Protein AF-A0A437MJ09-F1 (afdb_monomer)

Radius of gyration: 21.6 Å; Cα contacts (8 Å, |Δi|>4): 145; chains: 1; bounding box: 56×27×73 Å

Mean predicted aligned error: 8.36 Å

pLDDT: mean 88.55, std 16.52, range [42.12, 98.62]

Nearest PDB structures (foldseek):
  8dz8-assembly2_B  TM=6.269E-01  e=3.610E-01  synthetic construct
  6dg6-assembly5_E  TM=6.021E-01  e=4.217E-01  synthetic construct
  8dz8-assembly7_G  TM=6.190E-01  e=5.752E-01  synthetic construct
  6dg6-assembly4_D  TM=6.242E-01  e=6.718E-01  synthetic construct
  8dz8-assembly6_F  TM=6.537E-01  e=2.326E+00  synthetic construct

Foldseek 3Di:
DDDDDDDPDDCDPPPPDPPQQVLVLLVVLLVVLLVLLPDDDPFLQSLLVSLQVNLVSLVVSLVSLVVVQLVVLNVLSVVLSVLSNQLNPDPGPVSSNVSSVVSNVSS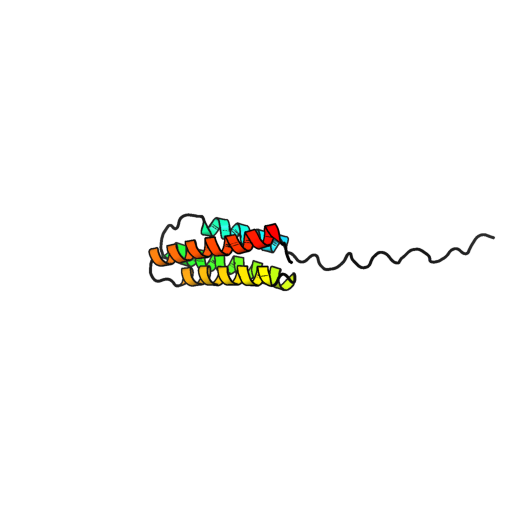VVSNVCCVPPNSD

Organism: NCBI:txid1979269

Secondary structure (DSSP, 8-state):
-------S-----TTS-S----HHHHHHHHHHHHHHHHSPP--HHHHHHHHHHHHHHHHHHHHHHHHHT-HHHHHHHHHHHHHHHHHHH-SSHHHHHHHHHHHHHHHHHHHHHHHHHTT-

Solvent-accessible surface area (backbone atoms only — not comparable to full-atom values): 6483 Å² total; per-residue (Å²): 135,84,90,86,86,84,88,90,82,82,85,70,77,91,76,79,75,64,79,79,54,61,52,70,59,22,54,48,28,54,53,53,40,51,54,61,52,68,50,84,75,92,44,49,69,59,39,15,54,50,17,41,53,37,22,53,41,31,50,56,19,23,51,35,25,51,76,55,60,14,63,70,52,21,48,35,34,46,60,21,26,57,24,20,46,47,15,44,67,47,95,41,50,72,54,24,50,52,26,36,55,52,20,46,53,37,41,50,55,30,50,51,45,39,74,75,48,52,65,106

Structure (mmCIF, N/CA/C/O backbone):
data_AF-A0A437MJ09-F1
#
_entry.id   AF-A0A437MJ09-F1
#
loop_
_atom_site.group_PDB
_atom_site.id
_atom_site.type_symbol
_atom_site.label_atom_id
_atom_site.label_alt_id
_atom_site.label_comp_id
_atom_site.label_asym_id
_atom_site.label_entity_id
_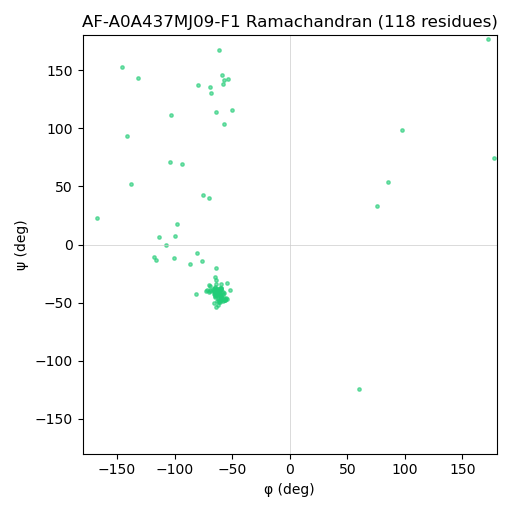atom_site.label_seq_id
_atom_site.pdbx_PDB_ins_code
_atom_site.Cartn_x
_atom_site.Cartn_y
_atom_site.Cartn_z
_atom_site.occupancy
_atom_site.B_iso_or_equiv
_atom_site.auth_seq_id
_atom_site.auth_comp_id
_atom_site.auth_asym_id
_atom_site.auth_atom_id
_atom_site.pdbx_PDB_model_num
ATOM 1 N N . MET A 1 1 ? 42.067 -18.420 -55.759 1.00 42.12 1 MET A N 1
ATOM 2 C CA . MET A 1 1 ? 42.430 -17.890 -54.430 1.00 42.12 1 MET A CA 1
ATOM 3 C C . MET A 1 1 ? 41.197 -17.254 -53.824 1.00 42.12 1 MET A C 1
ATOM 5 O O . MET A 1 1 ? 40.816 -16.156 -54.200 1.00 42.12 1 MET A O 1
ATOM 9 N N . TRP A 1 2 ? 40.513 -18.033 -52.987 1.00 51.66 2 TRP A N 1
ATOM 10 C CA . TRP A 1 2 ? 39.552 -17.540 -52.006 1.00 51.66 2 TRP A CA 1
ATOM 11 C C . TRP A 1 2 ? 40.259 -16.620 -51.000 1.00 51.66 2 TRP A C 1
ATOM 13 O O . TRP A 1 2 ? 41.477 -16.709 -50.873 1.00 51.66 2 TRP A O 1
ATOM 23 N N . TRP A 1 3 ? 39.454 -15.893 -50.220 1.00 50.66 3 TRP A N 1
ATOM 24 C CA . TRP A 1 3 ? 39.793 -15.064 -49.054 1.00 50.66 3 TRP A CA 1
ATOM 25 C C . TRP A 1 3 ? 39.948 -13.573 -49.350 1.00 50.66 3 TRP A C 1
ATOM 27 O O . TRP A 1 3 ? 41.000 -13.124 -49.782 1.00 50.66 3 TRP A O 1
ATOM 37 N N . LEU A 1 4 ? 38.878 -12.819 -49.062 1.00 56.16 4 LEU A N 1
ATOM 38 C CA . LEU A 1 4 ? 38.871 -11.670 -48.139 1.00 56.16 4 LEU A CA 1
ATOM 39 C C . LEU A 1 4 ? 37.470 -11.029 -48.135 1.00 56.16 4 LEU A C 1
ATOM 41 O O . LEU A 1 4 ? 37.242 -9.961 -48.690 1.00 56.16 4 LEU A O 1
ATOM 45 N N . ILE A 1 5 ? 36.517 -11.693 -47.479 1.00 66.19 5 ILE A N 1
ATOM 46 C CA . ILE A 1 5 ? 35.394 -10.995 -46.846 1.00 66.19 5 ILE A CA 1
ATOM 47 C C . ILE A 1 5 ? 35.727 -10.997 -45.359 1.00 66.19 5 ILE A C 1
ATOM 49 O O . ILE A 1 5 ? 35.712 -12.072 -44.754 1.00 66.19 5 ILE A O 1
ATOM 53 N N . PRO A 1 6 ? 36.038 -9.843 -44.755 1.00 59.25 6 PRO A N 1
ATOM 54 C CA . PRO A 1 6 ? 35.799 -9.745 -43.330 1.00 59.25 6 PRO A CA 1
ATOM 55 C C . PRO A 1 6 ? 35.059 -8.456 -42.959 1.00 59.25 6 PRO A C 1
ATOM 57 O O . PRO A 1 6 ? 35.335 -7.379 -43.474 1.00 59.25 6 PRO A O 1
ATOM 60 N N . LEU A 1 7 ? 34.175 -8.611 -41.970 1.00 56.81 7 LEU A N 1
ATOM 61 C CA . LEU A 1 7 ? 33.728 -7.574 -41.031 1.00 56.81 7 LEU A CA 1
ATOM 62 C C . LEU A 1 7 ? 32.579 -6.654 -41.466 1.00 56.81 7 LEU A C 1
ATOM 64 O O . LEU A 1 7 ? 32.660 -5.441 -41.313 1.00 56.81 7 LEU A O 1
ATOM 68 N N . LEU A 1 8 ? 31.449 -7.236 -41.879 1.00 55.03 8 LEU A N 1
ATOM 69 C CA . LEU A 1 8 ? 30.174 -6.502 -41.953 1.00 55.03 8 LEU A CA 1
ATOM 70 C C . LEU A 1 8 ? 29.084 -6.967 -40.975 1.00 55.03 8 LEU A C 1
ATOM 72 O O . LEU A 1 8 ? 27.979 -6.444 -41.028 1.00 55.03 8 LEU A O 1
ATOM 76 N N . LEU A 1 9 ? 29.351 -7.883 -40.040 1.00 59.03 9 LEU A N 1
ATOM 77 C CA . LEU A 1 9 ? 28.317 -8.356 -39.111 1.00 59.03 9 LEU A CA 1
ATOM 78 C C . LEU A 1 9 ? 28.852 -8.570 -37.695 1.00 59.03 9 LEU A C 1
ATOM 80 O O . LEU A 1 9 ? 29.319 -9.659 -37.390 1.00 59.03 9 LEU A O 1
ATOM 84 N N . ALA A 1 10 ? 28.740 -7.556 -36.830 1.00 55.00 10 ALA A N 1
ATOM 85 C CA . ALA A 1 10 ? 28.620 -7.762 -35.376 1.00 55.00 10 ALA A CA 1
ATOM 86 C C . ALA A 1 10 ? 28.192 -6.509 -34.578 1.00 55.00 10 ALA A C 1
ATOM 88 O O . ALA A 1 10 ? 28.433 -6.444 -33.379 1.00 55.00 10 ALA A O 1
ATOM 89 N N . ALA A 1 11 ? 27.538 -5.511 -35.179 1.00 52.59 11 ALA A N 1
ATOM 90 C CA . ALA A 1 11 ? 26.856 -4.473 -34.398 1.00 52.59 11 ALA A CA 1
ATOM 91 C C . ALA A 1 11 ? 25.387 -4.881 -34.208 1.00 52.59 11 ALA A C 1
ATOM 93 O O . ALA A 1 11 ? 24.480 -4.311 -34.810 1.00 52.59 11 ALA A O 1
ATOM 94 N N . GLY A 1 12 ? 25.155 -5.931 -33.413 1.00 51.69 12 GLY A N 1
ATOM 95 C CA . GLY A 1 12 ? 23.816 -6.210 -32.892 1.00 51.69 12 GLY A CA 1
ATOM 96 C C . GLY A 1 12 ? 23.325 -5.000 -32.084 1.00 51.69 12 GLY A C 1
ATOM 97 O O . GLY A 1 12 ? 24.145 -4.322 -31.459 1.00 51.69 12 GLY A O 1
ATOM 98 N N . PRO A 1 13 ? 22.020 -4.675 -32.095 1.00 48.16 13 PRO A N 1
ATOM 99 C CA . PRO A 1 13 ? 21.529 -3.473 -31.443 1.00 48.16 13 PRO A CA 1
ATOM 100 C C . PRO A 1 13 ? 21.781 -3.589 -29.938 1.00 48.16 13 PRO A C 1
ATOM 102 O O . PRO A 1 13 ? 21.181 -4.413 -29.247 1.00 48.16 13 PRO A O 1
ATOM 105 N N . ALA A 1 14 ? 22.647 -2.726 -29.411 1.00 48.50 14 ALA A N 1
ATOM 106 C CA . ALA A 1 14 ? 22.916 -2.560 -27.984 1.00 48.50 14 ALA A CA 1
ATOM 107 C C . ALA A 1 14 ? 21.729 -1.904 -27.236 1.00 48.50 14 ALA A C 1
ATOM 109 O O . ALA A 1 14 ? 21.911 -1.046 -26.379 1.00 48.50 14 ALA A O 1
ATOM 110 N N . GLN A 1 15 ? 20.493 -2.287 -27.571 1.00 47.00 15 GLN A N 1
ATOM 111 C CA . GLN A 1 15 ? 19.255 -1.866 -26.901 1.00 47.00 15 GLN A CA 1
ATOM 112 C C . GLN A 1 15 ? 18.624 -2.986 -26.056 1.00 47.00 15 GLN A C 1
ATOM 114 O O . GLN A 1 15 ? 17.604 -2.766 -25.411 1.00 47.00 15 GLN A O 1
ATOM 119 N N . ALA A 1 16 ? 19.226 -4.180 -26.008 1.00 46.53 16 ALA A N 1
ATOM 120 C CA . ALA A 1 16 ? 18.606 -5.363 -25.404 1.00 46.53 16 ALA A CA 1
ATOM 121 C C . ALA A 1 16 ? 19.063 -5.711 -23.972 1.00 46.53 16 ALA A C 1
ATOM 123 O O . ALA A 1 16 ? 18.670 -6.756 -23.463 1.00 46.53 16 ALA A O 1
ATOM 124 N N . GLN A 1 17 ? 19.865 -4.878 -23.299 1.00 42.94 17 GLN A N 1
ATOM 125 C CA . GLN A 1 17 ? 20.298 -5.152 -21.918 1.00 42.94 17 GLN A CA 1
ATOM 126 C C . GLN A 1 17 ? 20.267 -3.898 -21.035 1.00 42.94 17 GLN A C 1
ATOM 128 O O . GLN A 1 17 ? 21.219 -3.582 -20.331 1.00 42.94 17 GLN A O 1
ATOM 133 N N . ARG A 1 18 ? 19.133 -3.185 -21.013 1.00 49.66 18 ARG A N 1
ATOM 134 C CA . ARG A 1 18 ? 18.711 -2.639 -19.716 1.00 49.66 18 ARG A CA 1
ATOM 135 C C . ARG A 1 18 ? 18.310 -3.855 -18.881 1.00 49.66 18 ARG A C 1
ATOM 137 O O . ARG A 1 18 ? 17.547 -4.666 -19.418 1.00 49.66 18 ARG A O 1
ATOM 144 N N . PRO A 1 19 ? 18.779 -4.027 -17.630 1.00 56.19 19 PRO A N 1
ATOM 145 C CA . PRO A 1 19 ? 18.123 -4.972 -16.737 1.00 56.19 19 PRO A CA 1
ATOM 146 C C . PRO A 1 19 ? 16.639 -4.622 -16.802 1.00 56.19 19 PRO A C 1
ATOM 148 O O . PRO A 1 19 ? 16.272 -3.473 -16.548 1.00 56.19 19 PRO A O 1
ATOM 151 N N . ARG A 1 20 ? 15.816 -5.552 -17.308 1.00 67.56 20 ARG A N 1
ATOM 152 C CA . ARG A 1 20 ? 14.365 -5.373 -17.340 1.00 67.56 20 ARG A CA 1
ATOM 153 C C . ARG A 1 20 ? 13.997 -5.134 -15.892 1.00 67.56 20 ARG A C 1
ATOM 155 O O . ARG A 1 20 ? 14.096 -6.051 -15.085 1.00 67.56 20 ARG A O 1
ATOM 162 N N . CYS A 1 21 ? 13.733 -3.880 -15.553 1.00 82.50 21 CYS A N 1
ATOM 163 C CA . CYS A 1 21 ? 13.437 -3.521 -14.188 1.00 82.50 21 CYS A CA 1
ATOM 164 C C . CYS A 1 21 ? 12.226 -4.370 -13.768 1.00 82.50 21 CYS A C 1
ATOM 166 O O . CYS A 1 21 ? 11.365 -4.661 -14.606 1.00 82.50 21 CYS A O 1
ATOM 168 N N . ASP A 1 22 ? 12.195 -4.846 -12.525 1.00 91.12 22 ASP A N 1
ATOM 169 C CA . ASP A 1 22 ? 11.246 -5.871 -12.068 1.00 91.12 22 ASP A CA 1
ATOM 170 C C . ASP A 1 22 ? 9.819 -5.318 -11.850 1.00 91.12 22 ASP A C 1
ATOM 172 O O . ASP A 1 22 ? 9.133 -5.593 -10.869 1.00 91.12 22 ASP A O 1
ATOM 176 N N . TYR A 1 23 ? 9.366 -4.482 -12.785 1.00 92.06 23 TYR A N 1
ATOM 177 C CA . TYR A 1 23 ? 8.103 -3.758 -12.782 1.00 92.06 23 TYR A CA 1
ATOM 178 C C . TYR A 1 23 ? 6.904 -4.679 -12.539 1.00 92.06 23 TYR A C 1
ATOM 180 O O . TYR A 1 23 ? 5.990 -4.328 -11.794 1.00 92.06 23 TYR A O 1
ATOM 188 N N . GLY A 1 24 ? 6.929 -5.882 -13.125 1.00 93.56 24 GLY A N 1
ATOM 189 C CA . GLY A 1 24 ? 5.885 -6.892 -12.951 1.00 93.56 24 GLY A CA 1
ATOM 190 C C . GLY A 1 24 ? 5.699 -7.315 -11.492 1.00 93.56 24 GLY A C 1
ATOM 191 O O . GLY A 1 24 ? 4.555 -7.445 -11.049 1.00 93.56 24 GLY A O 1
ATOM 192 N N . SER A 1 25 ? 6.787 -7.453 -10.730 1.00 95.56 25 SER A N 1
ATOM 193 C CA . SER A 1 25 ? 6.731 -7.737 -9.290 1.00 95.56 25 SER A CA 1
ATOM 194 C C . SER A 1 25 ? 6.186 -6.554 -8.494 1.00 95.56 25 SER A C 1
ATOM 196 O O . SER A 1 25 ? 5.398 -6.754 -7.571 1.00 95.56 25 SER A O 1
ATOM 198 N N . GLY A 1 26 ? 6.503 -5.319 -8.899 1.00 95.81 26 GLY A N 1
ATOM 199 C CA . GLY A 1 26 ? 5.881 -4.118 -8.331 1.00 95.81 26 GLY A CA 1
ATOM 200 C C . GLY A 1 26 ? 4.358 -4.118 -8.519 1.00 95.81 26 GLY A C 1
ATOM 201 O O . GLY A 1 26 ? 3.608 -3.914 -7.565 1.00 95.81 26 GLY A O 1
ATOM 202 N N . LEU A 1 27 ? 3.876 -4.441 -9.725 1.00 96.75 27 LEU A N 1
ATOM 203 C CA . LEU A 1 27 ? 2.436 -4.575 -9.991 1.00 96.75 27 LEU A CA 1
ATOM 204 C C . LEU A 1 27 ? 1.791 -5.727 -9.213 1.00 96.75 27 LEU A C 1
ATOM 206 O O . LEU A 1 27 ? 0.645 -5.610 -8.772 1.00 96.75 27 LEU A O 1
ATOM 210 N N . ALA A 1 28 ? 2.501 -6.844 -9.041 1.00 97.50 28 ALA A N 1
ATOM 211 C CA . ALA A 1 28 ? 2.026 -7.947 -8.215 1.00 97.50 28 ALA A CA 1
ATOM 212 C C . ALA A 1 28 ? 1.847 -7.509 -6.754 1.00 97.50 28 ALA A C 1
ATOM 214 O O . ALA A 1 28 ? 0.811 -7.805 -6.163 1.00 97.50 28 ALA A O 1
ATOM 215 N N . GLY A 1 29 ? 2.784 -6.725 -6.214 1.00 98.00 29 GLY A N 1
ATOM 216 C CA . GLY A 1 29 ? 2.667 -6.144 -4.878 1.00 98.00 29 GLY A CA 1
ATOM 217 C C . GLY A 1 29 ? 1.461 -5.211 -4.723 1.00 98.00 29 GLY A C 1
ATOM 218 O O . GLY A 1 29 ? 0.737 -5.323 -3.731 1.00 98.00 29 GLY A O 1
ATOM 219 N N . LEU A 1 30 ? 1.157 -4.372 -5.725 1.00 97.94 30 LEU A N 1
ATOM 220 C CA . LEU A 1 30 ? -0.072 -3.560 -5.724 1.00 97.94 30 LEU A CA 1
ATOM 221 C C . LEU A 1 30 ? -1.339 -4.430 -5.691 1.00 97.94 30 LEU A C 1
ATOM 223 O O . LEU A 1 30 ? -2.277 -4.126 -4.956 1.00 97.94 30 LEU A O 1
ATOM 227 N N . ARG A 1 31 ? -1.380 -5.526 -6.462 1.00 97.88 31 ARG A N 1
ATOM 228 C CA . ARG A 1 31 ? -2.523 -6.461 -6.464 1.00 97.88 31 ARG A CA 1
ATOM 229 C C . ARG A 1 31 ? -2.694 -7.157 -5.116 1.00 97.88 31 ARG A C 1
ATOM 231 O O . ARG A 1 31 ? -3.817 -7.222 -4.621 1.00 97.88 31 ARG A O 1
ATOM 238 N N . THR A 1 32 ? -1.605 -7.622 -4.508 1.00 98.12 32 THR A N 1
ATOM 239 C CA . THR A 1 32 ? -1.629 -8.225 -3.168 1.00 98.12 32 THR A CA 1
ATOM 240 C C . THR A 1 32 ? -2.158 -7.235 -2.131 1.00 98.12 32 THR A C 1
ATOM 242 O O . THR A 1 32 ? -3.078 -7.558 -1.384 1.00 98.12 32 THR A O 1
ATOM 245 N N . ALA A 1 33 ? -1.659 -5.996 -2.134 1.00 98.06 33 ALA A N 1
ATOM 246 C CA . ALA A 1 33 ? -2.155 -4.953 -1.238 1.00 98.06 33 ALA A CA 1
ATOM 247 C C . ALA A 1 33 ? -3.654 -4.664 -1.444 1.00 98.06 33 ALA A C 1
ATOM 249 O O . ALA A 1 33 ? -4.385 -4.478 -0.473 1.00 98.06 33 ALA A O 1
ATOM 250 N N . ALA A 1 34 ? -4.137 -4.672 -2.691 1.00 97.56 34 ALA A N 1
ATOM 251 C CA . ALA A 1 34 ? -5.546 -4.427 -3.000 1.00 97.56 34 ALA A CA 1
ATOM 252 C C . ALA A 1 34 ? -6.461 -5.536 -2.470 1.00 97.56 34 ALA A C 1
ATOM 254 O O . ALA A 1 34 ? -7.547 -5.249 -1.956 1.00 97.56 34 ALA A O 1
ATOM 255 N N . GLN A 1 35 ? -6.014 -6.791 -2.553 1.00 97.50 35 GLN A N 1
ATOM 256 C CA . GLN A 1 35 ? -6.719 -7.923 -1.956 1.00 97.50 35 GLN A CA 1
ATOM 257 C C . GLN A 1 35 ? -6.800 -7.764 -0.434 1.00 97.50 35 GLN A C 1
ATOM 259 O O . GLN A 1 35 ? -7.885 -7.871 0.133 1.00 97.50 35 GLN A O 1
ATOM 264 N N . GLU A 1 36 ? -5.690 -7.414 0.218 1.00 97.56 36 GLU A N 1
ATOM 265 C CA . GLU A 1 36 ? -5.637 -7.239 1.673 1.00 97.56 36 GLU A CA 1
ATOM 266 C C . GLU A 1 36 ? -6.488 -6.066 2.182 1.00 97.56 36 GLU A C 1
ATOM 268 O O . GLU A 1 36 ? -7.196 -6.214 3.182 1.00 97.56 36 GLU A O 1
ATOM 273 N N . PHE A 1 37 ? -6.500 -4.934 1.468 1.00 96.50 37 PHE A N 1
ATOM 274 C CA . PHE A 1 37 ? -7.390 -3.808 1.774 1.00 96.50 37 PHE A CA 1
ATOM 275 C C . PHE A 1 37 ? -8.876 -4.155 1.620 1.00 96.50 37 PHE A C 1
ATOM 277 O O . PHE A 1 37 ? -9.712 -3.568 2.303 1.00 96.50 37 PHE A O 1
ATOM 284 N N . SER A 1 38 ? -9.218 -5.071 0.710 1.00 94.56 38 SER A N 1
ATOM 285 C CA . SER A 1 38 ? -10.613 -5.424 0.405 1.00 94.56 38 SER A CA 1
ATOM 286 C C . SER A 1 38 ? -11.178 -6.502 1.329 1.00 94.56 38 SER A C 1
ATOM 288 O O . SER A 1 38 ? -12.394 -6.690 1.398 1.00 94.56 38 SER A O 1
ATOM 290 N N . ARG A 1 39 ? -10.313 -7.233 2.038 1.00 95.75 39 ARG A N 1
ATOM 291 C CA . ARG A 1 39 ? -10.729 -8.251 3.002 1.00 95.75 39 ARG A CA 1
ATOM 292 C C . ARG A 1 39 ? -11.384 -7.583 4.221 1.00 95.75 39 ARG A C 1
ATOM 294 O O . ARG A 1 39 ? -10.800 -6.650 4.772 1.00 95.75 39 ARG A O 1
ATOM 301 N N . PRO A 1 40 ? -12.524 -8.094 4.723 1.00 95.62 40 PRO A N 1
ATOM 302 C CA . PRO A 1 40 ? -13.138 -7.579 5.944 1.00 95.62 40 PRO A CA 1
ATOM 303 C C . PRO A 1 40 ? -12.161 -7.559 7.128 1.00 95.62 40 PRO A C 1
ATOM 305 O O . PRO A 1 40 ? -11.331 -8.465 7.288 1.00 95.62 40 PRO A O 1
ATOM 308 N N . LEU A 1 41 ? -12.265 -6.513 7.946 1.00 95.19 41 LEU A N 1
ATOM 309 C CA . LEU A 1 41 ? -11.537 -6.399 9.207 1.00 95.19 41 LEU A CA 1
ATOM 310 C C . LEU A 1 41 ? -12.239 -7.230 10.278 1.00 95.19 41 LEU A C 1
ATOM 312 O O . LEU A 1 41 ? -13.464 -7.191 10.392 1.00 95.19 41 LEU A O 1
ATOM 316 N N . GLN A 1 42 ? -11.460 -7.959 11.072 1.00 94.81 42 GLN A N 1
ATOM 317 C CA . GLN A 1 42 ? -11.985 -8.792 12.162 1.00 94.81 42 GLN A CA 1
ATOM 318 C C . GLN A 1 42 ? -11.834 -8.125 13.534 1.00 94.81 42 GLN A C 1
ATOM 320 O O . GLN A 1 42 ? -12.425 -8.568 14.515 1.00 94.81 42 GLN A O 1
ATOM 325 N N . GLY A 1 43 ? -11.064 -7.039 13.613 1.00 94.31 43 GLY A N 1
ATOM 326 C CA . GLY A 1 43 ? -10.886 -6.274 14.838 1.00 94.31 43 GLY A CA 1
ATOM 327 C C . GLY A 1 43 ? -9.816 -5.197 14.710 1.00 94.31 43 GLY A C 1
ATOM 328 O O . GLY A 1 43 ? -9.150 -5.067 13.686 1.00 94.31 43 GLY A O 1
ATOM 329 N N . LEU A 1 44 ? -9.648 -4.419 15.781 1.00 97.19 44 LEU A N 1
ATOM 330 C CA . LEU A 1 44 ? -8.682 -3.319 15.835 1.00 97.19 44 LEU A CA 1
ATOM 331 C C . LEU A 1 44 ? -7.232 -3.803 15.686 1.00 97.19 44 LEU A C 1
ATOM 333 O O . LEU A 1 44 ? -6.499 -3.273 14.859 1.00 97.19 44 LEU A O 1
ATOM 337 N N . LEU A 1 45 ? -6.820 -4.786 16.494 1.00 97.69 45 LEU A N 1
ATOM 338 C CA . LEU A 1 45 ? -5.437 -5.276 16.509 1.00 97.69 45 LEU A CA 1
ATOM 339 C C . LEU A 1 45 ? -5.053 -5.888 15.158 1.00 97.69 45 LEU A C 1
ATOM 341 O O . LEU A 1 45 ? -4.067 -5.486 14.553 1.00 97.69 45 LEU A O 1
ATOM 345 N N . GLU A 1 46 ? -5.918 -6.761 14.653 1.00 97.38 46 GLU A N 1
ATOM 346 C CA . GLU A 1 46 ? -5.786 -7.379 13.337 1.00 97.38 46 GLU A CA 1
ATOM 347 C C . GLU A 1 46 ? -5.681 -6.323 12.223 1.00 97.38 46 GLU A C 1
ATOM 349 O O . GLU A 1 46 ? -4.758 -6.364 11.414 1.00 97.38 46 GLU A O 1
ATOM 354 N N . GLY A 1 47 ? -6.557 -5.312 12.217 1.00 97.62 47 GLY A N 1
ATOM 355 C CA . GLY A 1 47 ? -6.506 -4.250 11.213 1.00 97.62 47 GLY A CA 1
ATOM 356 C C . GLY A 1 47 ? -5.237 -3.394 11.273 1.00 97.62 47 GLY A C 1
ATOM 357 O O . GLY A 1 47 ? -4.726 -2.988 10.228 1.00 97.62 47 GLY A O 1
ATOM 358 N N . ARG A 1 48 ? -4.680 -3.160 12.468 1.00 98.50 48 ARG A N 1
ATOM 359 C CA . ARG A 1 48 ? -3.391 -2.465 12.623 1.00 98.50 48 ARG A CA 1
ATOM 360 C C . ARG A 1 48 ? -2.242 -3.278 12.038 1.00 98.50 48 ARG A C 1
ATOM 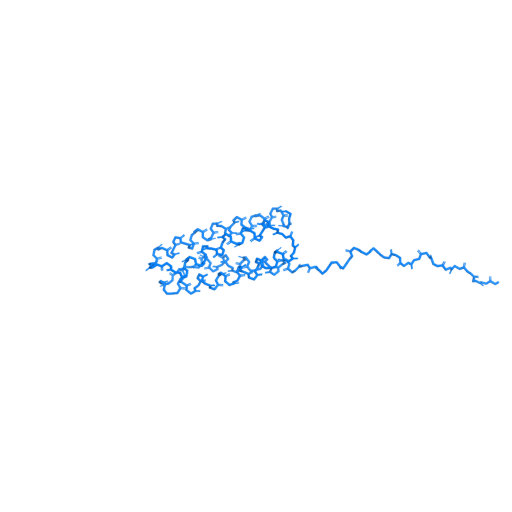362 O O . ARG A 1 48 ? -1.462 -2.755 11.243 1.00 98.50 48 ARG A O 1
ATOM 369 N N . GLU A 1 49 ? -2.152 -4.552 12.410 1.00 98.38 49 GLU A N 1
ATOM 370 C CA . GLU A 1 49 ? -1.118 -5.467 11.917 1.00 98.38 49 GLU A CA 1
ATOM 371 C C . GLU A 1 49 ? -1.192 -5.611 10.398 1.00 98.38 49 GLU A C 1
ATOM 373 O O . GLU A 1 49 ? -0.179 -5.471 9.705 1.00 98.38 49 GLU A O 1
ATOM 378 N N . ARG A 1 50 ? -2.406 -5.789 9.864 1.00 98.38 50 ARG A N 1
ATOM 379 C CA . ARG A 1 50 ? -2.631 -5.858 8.420 1.00 98.38 50 ARG A CA 1
ATOM 380 C C . ARG 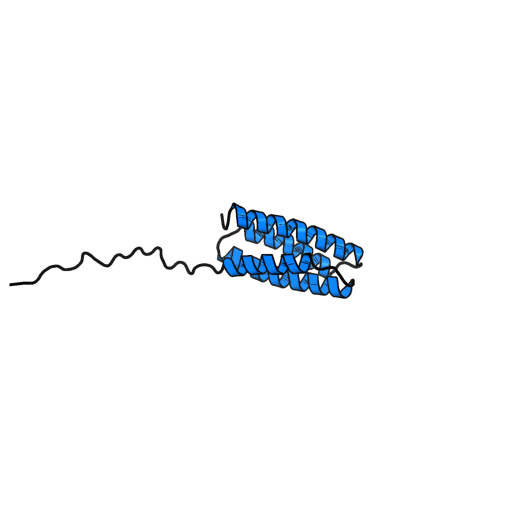A 1 50 ? -2.248 -4.552 7.727 1.00 98.38 50 ARG A C 1
ATOM 382 O O . ARG A 1 50 ? -1.596 -4.598 6.688 1.00 98.38 50 ARG A O 1
ATOM 389 N N . GLY A 1 51 ? -2.576 -3.394 8.304 1.00 98.25 51 GLY A N 1
ATOM 390 C CA . GLY A 1 51 ? -2.151 -2.090 7.785 1.00 98.25 51 GLY A CA 1
ATOM 391 C C . GLY A 1 51 ? -0.627 -1.984 7.647 1.00 98.25 51 GLY A C 1
ATOM 392 O O . GLY A 1 51 ? -0.116 -1.635 6.582 1.00 98.25 51 GLY A O 1
ATOM 393 N N . LEU A 1 52 ? 0.120 -2.385 8.678 1.00 98.56 52 LEU A N 1
ATOM 394 C CA . LEU A 1 52 ? 1.588 -2.390 8.637 1.00 98.56 52 LEU A CA 1
ATOM 395 C C . LEU A 1 52 ? 2.150 -3.397 7.620 1.00 98.56 52 LEU A C 1
ATOM 397 O O . LEU A 1 52 ? 3.117 -3.084 6.918 1.00 98.56 52 LEU A O 1
ATOM 401 N N . ALA A 1 53 ? 1.537 -4.576 7.492 1.00 98.38 53 ALA A N 1
ATOM 402 C CA . ALA A 1 53 ? 1.931 -5.581 6.503 1.00 98.38 53 ALA A CA 1
ATOM 403 C C . ALA A 1 53 ? 1.699 -5.096 5.058 1.00 98.38 53 ALA A C 1
ATOM 405 O O . ALA A 1 53 ? 2.573 -5.244 4.193 1.00 98.38 53 ALA A O 1
ATOM 406 N N . ILE A 1 54 ? 0.559 -4.445 4.804 1.00 98.50 54 ILE A N 1
ATOM 407 C CA . ILE A 1 54 ? 0.267 -3.789 3.525 1.00 98.50 54 ILE A CA 1
ATOM 408 C C . ILE A 1 54 ? 1.314 -2.707 3.241 1.00 98.50 54 ILE A C 1
ATOM 410 O O . ILE A 1 54 ? 1.880 -2.682 2.148 1.00 98.50 54 ILE A O 1
ATOM 414 N N . ALA A 1 55 ? 1.635 -1.858 4.224 1.00 98.56 55 ALA A N 1
ATOM 415 C CA . ALA A 1 55 ? 2.673 -0.838 4.076 1.00 98.56 55 ALA A CA 1
ATOM 416 C C . ALA A 1 55 ? 4.033 -1.456 3.703 1.00 98.56 55 ALA A C 1
ATOM 418 O O . ALA A 1 55 ? 4.725 -0.938 2.830 1.00 98.56 55 ALA A O 1
ATOM 419 N N . GLY A 1 56 ? 4.415 -2.583 4.312 1.00 98.44 56 GLY A N 1
ATOM 420 C CA . GLY A 1 56 ? 5.626 -3.330 3.947 1.00 98.44 56 GLY A CA 1
ATOM 421 C C . GLY A 1 56 ? 5.632 -3.776 2.481 1.00 98.44 56 GLY A C 1
ATOM 422 O O . GLY A 1 56 ? 6.585 -3.501 1.749 1.00 98.44 56 GLY A O 1
ATOM 423 N N . THR A 1 57 ? 4.532 -4.382 2.030 1.00 98.44 57 THR A N 1
ATOM 424 C CA . THR A 1 57 ? 4.353 -4.832 0.635 1.00 98.44 57 THR A CA 1
ATOM 425 C C . THR A 1 57 ? 4.431 -3.665 -0.356 1.00 98.44 57 THR A C 1
ATOM 427 O O . THR A 1 57 ? 5.098 -3.741 -1.394 1.00 98.44 57 THR A O 1
ATOM 430 N N . LEU A 1 58 ? 3.779 -2.550 -0.025 1.00 98.50 58 LEU A N 1
ATOM 431 C CA . LEU A 1 58 ? 3.771 -1.362 -0.870 1.00 98.50 58 LEU A CA 1
ATOM 432 C C . LEU A 1 58 ? 5.133 -0.662 -0.897 1.00 98.50 58 LEU A C 1
ATOM 434 O O . LEU A 1 58 ? 5.521 -0.189 -1.960 1.00 98.50 58 LEU A O 1
ATOM 438 N N . ARG A 1 59 ? 5.903 -0.642 0.202 1.00 98.62 59 ARG A N 1
ATOM 439 C CA . ARG A 1 59 ? 7.276 -0.092 0.204 1.00 98.62 59 ARG A CA 1
ATOM 440 C C . ARG A 1 59 ? 8.208 -0.880 -0.713 1.00 98.62 59 ARG A C 1
ATOM 442 O O . ARG A 1 59 ? 8.975 -0.270 -1.455 1.00 98.62 59 ARG A O 1
ATOM 449 N N . ALA A 1 60 ? 8.105 -2.210 -0.726 1.00 97.94 60 ALA A N 1
ATOM 450 C CA . ALA A 1 60 ? 8.851 -3.031 -1.682 1.00 97.94 60 ALA A CA 1
ATOM 451 C C . ALA A 1 60 ? 8.479 -2.677 -3.135 1.00 97.94 60 ALA A C 1
ATOM 453 O O . ALA A 1 60 ? 9.355 -2.459 -3.972 1.00 97.94 60 ALA A O 1
ATOM 454 N N . SER A 1 61 ? 7.180 -2.522 -3.411 1.00 97.81 61 SER A N 1
ATOM 455 C CA . SER A 1 61 ? 6.670 -2.132 -4.736 1.00 97.81 61 SER A CA 1
ATOM 456 C C . SER A 1 61 ? 7.126 -0.726 -5.143 1.00 97.81 61 SER A C 1
ATOM 458 O O . SER A 1 61 ? 7.580 -0.516 -6.265 1.00 97.81 61 SER A O 1
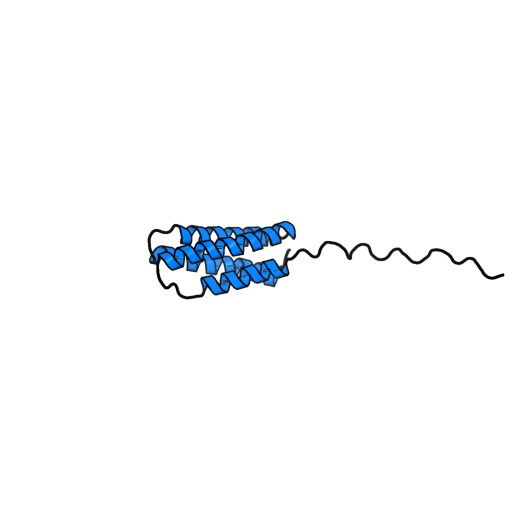ATOM 460 N N . GLN A 1 62 ? 7.078 0.234 -4.217 1.00 98.06 62 GLN A N 1
ATOM 461 C CA . GLN A 1 62 ? 7.566 1.595 -4.421 1.00 98.06 62 GLN A CA 1
ATOM 462 C C . GLN A 1 62 ? 9.061 1.607 -4.755 1.00 98.06 62 GLN A C 1
ATOM 464 O O . GLN A 1 62 ? 9.464 2.297 -5.688 1.00 98.06 62 GLN A O 1
ATOM 469 N N . GLY A 1 63 ? 9.876 0.829 -4.034 1.00 96.56 63 GLY A N 1
ATOM 470 C CA . GLY A 1 63 ? 11.306 0.688 -4.317 1.00 96.56 63 GLY A CA 1
ATOM 471 C C . GLY A 1 63 ? 11.570 0.181 -5.737 1.00 96.56 63 GLY A C 1
ATOM 472 O O . GLY A 1 63 ? 12.414 0.738 -6.442 1.00 96.56 63 GLY A O 1
ATOM 473 N N . ILE A 1 64 ? 10.789 -0.805 -6.192 1.00 96.06 64 ILE A N 1
ATOM 474 C CA . ILE A 1 64 ? 10.829 -1.301 -7.575 1.00 96.06 64 ILE A CA 1
ATOM 475 C C . ILE A 1 64 ? 10.471 -0.186 -8.563 1.00 96.06 64 ILE A C 1
ATOM 477 O O . ILE A 1 64 ? 11.210 0.030 -9.520 1.00 96.06 64 ILE A O 1
ATOM 481 N N . PHE A 1 65 ? 9.377 0.549 -8.342 1.00 95.44 65 PHE A N 1
ATOM 482 C CA . PHE A 1 65 ? 8.961 1.628 -9.245 1.00 95.44 65 PHE A CA 1
ATOM 483 C C . PHE A 1 65 ? 9.992 2.754 -9.327 1.00 95.44 65 PHE A C 1
ATOM 485 O O . PHE A 1 65 ? 10.284 3.228 -10.425 1.00 95.44 65 PHE A O 1
ATOM 492 N N . THR A 1 66 ? 10.605 3.127 -8.205 1.00 95.00 66 THR A N 1
ATOM 493 C CA . THR A 1 66 ? 11.718 4.082 -8.178 1.00 95.00 66 THR A CA 1
ATOM 494 C C . THR A 1 66 ? 12.910 3.560 -8.983 1.00 95.00 66 THR A C 1
ATOM 496 O O . THR A 1 66 ? 13.413 4.270 -9.851 1.00 95.00 66 THR A O 1
ATOM 499 N N . GLY A 1 67 ? 13.323 2.304 -8.770 1.00 93.00 67 GLY A N 1
ATOM 500 C CA . GLY A 1 67 ? 14.424 1.680 -9.517 1.00 93.00 67 GLY A CA 1
ATOM 501 C C . GLY A 1 67 ? 14.135 1.489 -11.013 1.00 93.00 67 GLY A C 1
ATOM 502 O O . GLY A 1 67 ? 15.047 1.524 -11.835 1.00 93.00 67 GLY A O 1
ATOM 503 N N . CYS A 1 68 ? 12.861 1.337 -11.376 1.00 91.38 68 CYS A N 1
ATOM 504 C CA . CYS A 1 68 ? 12.377 1.298 -12.753 1.00 91.38 68 CYS A CA 1
ATOM 505 C C . CYS A 1 68 ? 12.320 2.672 -13.438 1.00 91.38 68 CYS A C 1
ATOM 507 O O . CYS A 1 68 ? 12.156 2.722 -14.656 1.00 91.38 68 CYS A O 1
ATOM 509 N N . GLY A 1 69 ? 12.425 3.772 -12.685 1.00 92.50 69 GLY A N 1
ATOM 510 C CA . GLY A 1 69 ? 12.226 5.120 -13.215 1.00 92.50 69 GLY A CA 1
ATOM 511 C C . GLY A 1 69 ? 10.757 5.479 -13.457 1.00 92.50 69 GLY A C 1
ATOM 512 O O . GLY A 1 69 ? 10.477 6.225 -14.389 1.00 92.50 69 GLY A O 1
ATOM 513 N N . CYS A 1 70 ? 9.831 4.972 -12.631 1.00 93.56 70 CYS A N 1
ATOM 514 C CA . CYS A 1 70 ? 8.396 5.286 -12.671 1.00 93.56 70 CYS A CA 1
ATOM 515 C C . CYS A 1 70 ? 8.015 6.250 -11.523 1.00 93.56 70 CYS A C 1
ATOM 517 O O . CYS A 1 70 ? 7.357 5.830 -10.563 1.00 93.56 70 CYS A O 1
ATOM 519 N N . PRO A 1 71 ? 8.422 7.534 -11.557 1.00 93.94 71 PRO A N 1
ATOM 520 C CA . PRO A 1 71 ? 8.285 8.438 -10.412 1.00 93.94 71 PRO A CA 1
ATOM 521 C C . PRO A 1 71 ? 6.828 8.628 -9.989 1.00 93.94 71 PRO A C 1
ATOM 523 O O . PRO A 1 71 ? 6.529 8.603 -8.797 1.00 93.94 7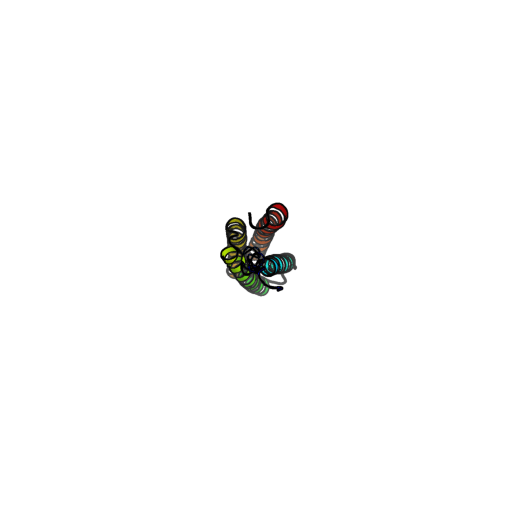1 PRO A O 1
ATOM 526 N N . ARG A 1 72 ? 5.905 8.728 -10.954 1.00 94.81 72 ARG A N 1
ATOM 527 C CA . ARG A 1 72 ? 4.483 8.916 -10.654 1.00 94.81 72 ARG A CA 1
ATOM 528 C C . ARG A 1 72 ? 3.871 7.708 -9.945 1.00 94.81 72 ARG A C 1
ATOM 530 O O . ARG A 1 72 ? 3.097 7.873 -9.007 1.00 94.81 72 ARG A O 1
ATOM 537 N N . LEU A 1 73 ? 4.234 6.492 -10.357 1.00 95.69 73 LEU A N 1
ATOM 538 C CA . LEU A 1 73 ? 3.782 5.280 -9.672 1.00 95.69 73 LEU A CA 1
ATOM 539 C C . LEU A 1 73 ? 4.407 5.136 -8.288 1.00 95.69 73 LEU A C 1
ATOM 541 O O . LEU A 1 73 ? 3.709 4.756 -7.349 1.00 95.69 73 LEU A O 1
ATOM 545 N N . ALA A 1 74 ? 5.690 5.465 -8.139 1.00 96.94 74 ALA A N 1
ATOM 546 C CA . ALA A 1 74 ? 6.348 5.463 -6.838 1.00 96.94 74 ALA A CA 1
ATOM 547 C C . ALA A 1 74 ? 5.687 6.461 -5.868 1.00 96.94 74 ALA A C 1
ATOM 549 O O . ALA A 1 74 ? 5.467 6.131 -4.701 1.00 96.94 74 ALA A O 1
ATOM 550 N N . GLU A 1 75 ? 5.312 7.645 -6.351 1.00 96.75 75 GLU A N 1
ATOM 551 C CA . GLU A 1 75 ? 4.598 8.665 -5.577 1.00 96.75 75 GLU A CA 1
ATOM 552 C C . GLU A 1 75 ? 3.209 8.179 -5.137 1.00 96.75 75 GLU A C 1
ATOM 554 O O . GLU A 1 75 ? 2.928 8.141 -3.940 1.00 96.75 75 GLU A O 1
ATOM 559 N N . LEU A 1 76 ? 2.370 7.720 -6.073 1.00 97.38 76 LEU A N 1
ATOM 560 C CA . LEU A 1 76 ? 1.023 7.212 -5.768 1.00 97.38 76 LEU A CA 1
ATOM 561 C C . LEU A 1 76 ? 1.054 5.999 -4.822 1.00 97.38 76 LEU A C 1
ATOM 563 O O . LEU A 1 76 ? 0.220 5.862 -3.920 1.00 97.38 76 LEU A O 1
ATOM 567 N N . THR A 1 77 ? 2.053 5.128 -4.986 1.00 97.88 77 THR A N 1
ATOM 568 C CA . THR A 1 77 ? 2.293 4.014 -4.058 1.00 97.88 77 THR A CA 1
ATOM 569 C C . THR A 1 77 ? 2.674 4.541 -2.670 1.00 97.88 77 THR A C 1
ATOM 571 O O . THR A 1 77 ? 2.159 4.046 -1.669 1.00 97.88 77 THR A O 1
ATOM 574 N N . GLY A 1 78 ? 3.498 5.592 -2.602 1.00 97.56 78 GLY A N 1
ATOM 575 C CA . GLY A 1 78 ? 3.855 6.323 -1.380 1.00 97.56 78 GLY A CA 1
ATOM 576 C C . GLY A 1 78 ? 2.657 6.894 -0.627 1.00 97.56 78 GLY A C 1
ATOM 577 O O . GLY A 1 78 ? 2.532 6.700 0.582 1.00 97.56 78 GLY A O 1
ATOM 578 N N . GLU A 1 79 ? 1.730 7.536 -1.335 1.00 96.44 79 GLU A N 1
ATOM 579 C CA . GLU A 1 79 ? 0.492 8.045 -0.730 1.00 96.44 79 GLU A CA 1
ATOM 580 C C . GLU A 1 79 ? -0.341 6.921 -0.093 1.00 96.44 79 GLU A C 1
ATOM 582 O O . GLU A 1 79 ? -0.937 7.099 0.974 1.00 96.44 79 GLU A O 1
ATOM 587 N N . THR A 1 80 ? -0.355 5.751 -0.736 1.00 97.62 80 THR A N 1
ATOM 588 C CA . THR A 1 80 ? -1.055 4.560 -0.242 1.00 97.62 80 THR A CA 1
ATOM 589 C C . THR A 1 80 ? -0.362 3.975 0.995 1.00 97.62 80 THR A C 1
ATOM 591 O O . THR A 1 80 ? -1.042 3.616 1.959 1.00 97.62 80 THR A O 1
ATOM 594 N N . ILE A 1 81 ? 0.978 3.941 1.013 1.00 98.50 81 ILE A N 1
ATOM 595 C CA . ILE A 1 81 ? 1.778 3.530 2.182 1.00 98.50 81 ILE A CA 1
ATOM 596 C C . ILE A 1 81 ? 1.392 4.360 3.408 1.00 98.50 81 ILE A C 1
ATOM 598 O O . ILE A 1 81 ? 1.113 3.783 4.457 1.00 98.50 81 ILE A O 1
ATOM 602 N N . GLY A 1 82 ? 1.282 5.685 3.268 1.00 96.19 82 GLY A N 1
ATOM 603 C CA . GLY A 1 82 ? 0.916 6.563 4.382 1.00 96.19 82 GLY A CA 1
ATOM 604 C C . GLY A 1 82 ? -0.456 6.247 4.996 1.00 96.19 82 GLY A C 1
ATOM 605 O O . GLY A 1 82 ? -0.629 6.361 6.209 1.00 96.19 82 GLY A O 1
ATOM 606 N N . GLN A 1 83 ? -1.433 5.796 4.198 1.00 97.25 83 GLN A N 1
ATOM 607 C CA . GLN A 1 83 ? -2.730 5.353 4.738 1.00 97.25 83 GLN A CA 1
ATOM 608 C C . GLN A 1 83 ? -2.625 4.004 5.459 1.00 97.25 83 GLN A C 1
ATOM 610 O O . GLN A 1 83 ? -3.222 3.826 6.521 1.00 97.25 83 GLN A O 1
ATOM 615 N N . ALA A 1 84 ? -1.846 3.072 4.909 1.00 97.62 84 ALA A N 1
ATOM 616 C CA . ALA A 1 84 ? -1.614 1.763 5.512 1.00 97.62 84 ALA A CA 1
ATOM 617 C C . ALA A 1 84 ? -0.868 1.876 6.861 1.00 97.62 84 ALA A C 1
ATOM 619 O O . ALA A 1 84 ? -1.255 1.251 7.848 1.00 97.62 84 ALA A O 1
ATOM 620 N N . GLU A 1 85 ? 0.146 2.743 6.940 1.00 98.25 85 GLU A N 1
ATOM 621 C CA . GLU A 1 85 ? 0.869 3.063 8.180 1.00 98.25 85 GLU A CA 1
ATOM 622 C C . GLU A 1 85 ? -0.030 3.736 9.219 1.00 98.25 85 GLU A C 1
ATOM 624 O O . GLU A 1 85 ? -0.000 3.373 10.398 1.00 98.25 85 GLU A O 1
ATOM 629 N N . ARG A 1 86 ? -0.864 4.691 8.784 1.00 96.62 86 ARG A N 1
ATOM 630 C CA . ARG A 1 86 ? -1.845 5.342 9.656 1.00 96.62 86 ARG A CA 1
ATOM 631 C C . ARG A 1 86 ? -2.764 4.307 10.291 1.00 96.62 86 ARG A C 1
ATOM 633 O O . ARG A 1 86 ? -2.893 4.295 11.512 1.00 96.62 86 ARG A O 1
ATOM 640 N N . ALA A 1 87 ? -3.307 3.380 9.500 1.00 96.12 87 ALA A N 1
ATOM 641 C CA . ALA A 1 87 ? -4.134 2.292 10.016 1.00 96.12 87 ALA A CA 1
ATOM 642 C C . ALA A 1 87 ? -3.424 1.472 11.114 1.00 96.12 87 ALA A C 1
ATOM 644 O O . ALA A 1 87 ? -4.070 1.058 12.071 1.00 96.12 87 A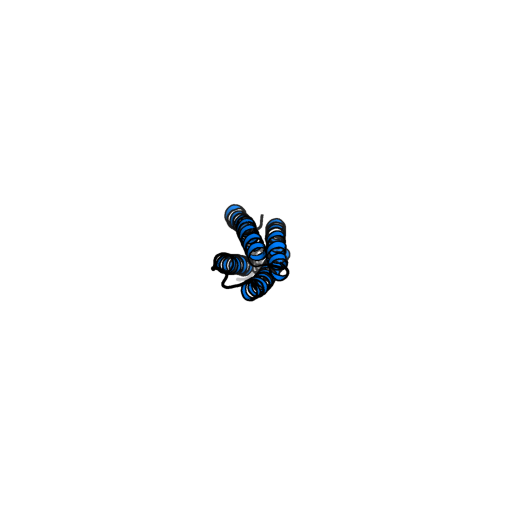LA A O 1
ATOM 645 N N . GLY A 1 88 ? -2.099 1.311 11.028 1.00 95.31 88 GLY A N 1
ATOM 646 C CA . GLY A 1 88 ? -1.266 0.658 12.045 1.00 95.31 88 GLY A CA 1
ATOM 647 C C . GLY A 1 88 ? -1.214 1.357 13.408 1.00 95.31 88 GLY A C 1
ATOM 648 O O . GLY A 1 88 ? -0.895 0.717 14.410 1.00 95.31 88 GLY A O 1
ATOM 649 N N . THR A 1 89 ? -1.548 2.647 13.475 1.00 95.81 89 THR A N 1
ATOM 650 C CA . THR A 1 89 ? -1.442 3.469 14.696 1.00 95.81 89 THR A CA 1
ATOM 651 C C . THR A 1 89 ? -2.782 4.026 15.191 1.00 95.81 89 THR A C 1
ATOM 653 O O . THR A 1 89 ? -2.865 4.485 16.330 1.00 95.81 89 THR A O 1
ATOM 656 N N . GLU A 1 90 ? -3.854 3.929 14.397 1.00 97.50 90 GLU A N 1
ATOM 657 C CA . GLU A 1 90 ? -5.182 4.449 14.749 1.00 97.50 90 GLU A CA 1
ATOM 658 C C . GLU A 1 90 ? -5.739 3.856 16.060 1.00 97.50 90 GLU A C 1
ATOM 660 O O . GLU A 1 90 ? -5.654 2.643 16.271 1.00 97.50 90 GLU A O 1
ATOM 665 N N . PRO A 1 91 ? -6.371 4.650 16.949 1.00 95.81 91 PRO A N 1
ATOM 666 C CA . PRO A 1 91 ? -6.770 4.222 18.293 1.00 95.81 91 PRO A CA 1
ATOM 667 C C . PRO A 1 91 ? -8.073 3.411 18.344 1.00 95.81 91 PRO A C 1
ATOM 669 O O . PRO A 1 91 ? -8.432 2.909 19.405 1.00 95.81 91 PRO A O 1
ATOM 672 N N . SER A 1 92 ? -8.809 3.289 17.236 1.00 97.69 92 SER A N 1
ATOM 673 C CA . SER A 1 92 ? -10.128 2.646 17.217 1.00 97.69 92 SER A CA 1
ATOM 674 C C . SER A 1 92 ? -10.397 1.894 15.918 1.00 97.69 92 SER A C 1
ATOM 676 O O . SER A 1 92 ? -9.895 2.271 14.860 1.00 97.69 92 SER A O 1
ATOM 678 N N . ALA A 1 93 ? -11.245 0.861 15.981 1.00 96.69 93 ALA A N 1
ATOM 679 C CA . ALA A 1 93 ? -11.603 0.052 14.812 1.00 96.69 93 ALA A CA 1
ATOM 680 C C . ALA A 1 93 ? -12.263 0.886 13.700 1.00 96.69 93 ALA A C 1
ATOM 682 O O . ALA A 1 93 ? -11.977 0.689 12.523 1.00 96.69 93 ALA A O 1
ATOM 683 N N . ALA A 1 94 ? -13.090 1.872 14.064 1.00 97.00 94 ALA A N 1
ATOM 684 C CA . ALA A 1 94 ? -13.713 2.775 13.099 1.00 97.00 94 ALA A CA 1
ATOM 685 C C . ALA A 1 94 ? -12.681 3.652 12.369 1.00 97.00 94 ALA A C 1
ATOM 687 O O . ALA A 1 94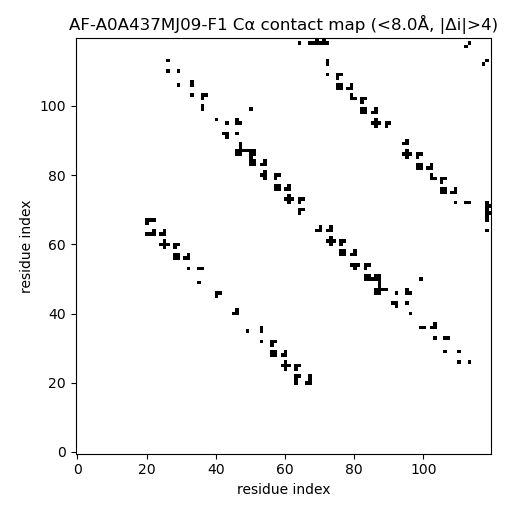 ? -12.824 3.916 11.177 1.00 97.00 94 ALA A O 1
ATOM 688 N N . ALA A 1 95 ? -11.637 4.108 13.068 1.00 97.38 95 ALA A N 1
ATOM 689 C CA . ALA A 1 95 ? -10.575 4.897 12.452 1.00 97.38 95 ALA A CA 1
ATOM 690 C C . ALA A 1 95 ? -9.682 4.047 11.536 1.00 97.38 95 ALA A C 1
ATOM 692 O O . ALA A 1 95 ? -9.386 4.479 10.422 1.00 97.38 95 ALA A O 1
ATOM 693 N N . VAL A 1 96 ? -9.367 2.810 11.939 1.00 98.00 96 VAL A N 1
ATOM 694 C CA . VAL A 1 96 ? -8.710 1.824 11.063 1.00 98.00 96 VAL A CA 1
ATOM 695 C C . VAL A 1 96 ? -9.539 1.581 9.801 1.00 98.00 96 VAL A C 1
ATOM 697 O O . VAL A 1 96 ? -8.999 1.661 8.702 1.00 98.00 96 VAL A O 1
ATOM 700 N N . GLY A 1 97 ? -10.852 1.360 9.933 1.00 97.44 97 GLY A N 1
ATOM 701 C CA . GLY A 1 97 ? -11.751 1.165 8.791 1.00 97.44 97 GLY A CA 1
ATOM 702 C C . GLY A 1 97 ? -11.694 2.322 7.789 1.00 97.44 97 GLY A C 1
ATOM 703 O O . GLY A 1 97 ? -11.501 2.094 6.597 1.00 97.44 97 GLY A O 1
ATOM 704 N N . ARG A 1 98 ? -11.742 3.572 8.269 1.00 97.19 98 ARG A N 1
ATOM 705 C CA . ARG A 1 98 ? -11.595 4.759 7.405 1.00 97.19 98 ARG A CA 1
ATOM 706 C C . ARG A 1 98 ? -10.228 4.833 6.725 1.00 97.19 98 ARG A C 1
ATOM 708 O O . ARG A 1 98 ? -10.149 5.184 5.550 1.00 97.19 98 ARG A O 1
ATOM 715 N N . ALA A 1 99 ? -9.152 4.504 7.439 1.00 97.31 99 ALA A N 1
ATOM 716 C CA . ALA A 1 99 ? -7.813 4.463 6.854 1.00 97.31 99 ALA A CA 1
ATOM 717 C C . ALA A 1 99 ? -7.711 3.390 5.752 1.00 97.31 99 ALA A C 1
ATOM 719 O O . ALA A 1 99 ? -7.113 3.644 4.708 1.00 97.31 99 ALA A O 1
ATOM 720 N N . PHE A 1 100 ? -8.358 2.235 5.936 1.00 98.06 100 PHE A N 1
ATOM 721 C CA . PHE A 1 100 ? -8.459 1.182 4.921 1.00 98.06 100 PHE A CA 1
ATOM 722 C C . PHE A 1 100 ? -9.267 1.621 3.695 1.00 98.06 100 PHE A C 1
ATOM 724 O O . PHE A 1 100 ? -8.840 1.382 2.566 1.00 98.06 100 PHE A O 1
ATOM 731 N N . GLU A 1 101 ? -10.396 2.305 3.884 1.00 97.31 101 GLU A N 1
ATOM 732 C CA . GLU A 1 101 ? -11.194 2.843 2.775 1.00 97.31 101 GLU A CA 1
ATOM 733 C C . GLU A 1 101 ? -10.404 3.857 1.939 1.00 97.31 101 GLU A C 1
ATOM 735 O O . GLU A 1 101 ? -10.374 3.758 0.708 1.00 97.31 101 GLU A O 1
ATOM 740 N N . LEU A 1 102 ? -9.714 4.791 2.601 1.00 97.25 102 LEU A N 1
ATOM 741 C CA . LEU A 1 102 ? -8.847 5.767 1.937 1.00 97.25 102 LEU A CA 1
ATOM 742 C C . LEU A 1 102 ? -7.647 5.097 1.260 1.00 97.25 102 LEU A C 1
ATOM 744 O O . LEU A 1 102 ? -7.300 5.464 0.137 1.00 97.25 102 LEU A O 1
ATOM 748 N N . GLY A 1 103 ? -7.035 4.107 1.912 1.00 97.44 103 GLY A N 1
ATOM 749 C CA . GLY A 1 103 ? -5.949 3.308 1.348 1.00 97.44 103 GLY A CA 1
ATOM 750 C C . GLY A 1 103 ? -6.377 2.583 0.073 1.00 97.44 103 GLY A C 1
ATOM 751 O O . GLY A 1 103 ? -5.706 2.702 -0.949 1.00 97.44 103 GLY A O 1
ATOM 752 N N . ARG A 1 104 ? -7.545 1.931 0.083 1.00 97.50 104 ARG A N 1
ATOM 753 C CA . ARG A 1 104 ? -8.129 1.275 -1.098 1.00 97.50 104 ARG A CA 1
ATOM 754 C C . ARG A 1 104 ? -8.371 2.260 -2.239 1.00 97.50 104 ARG A C 1
ATOM 756 O O . ARG A 1 104 ? -8.040 1.955 -3.381 1.00 97.50 104 ARG A O 1
ATOM 763 N N . PHE A 1 105 ? -8.917 3.438 -1.938 1.00 97.00 105 PHE A N 1
ATOM 764 C CA . PHE A 1 105 ? -9.125 4.480 -2.942 1.00 97.00 105 PHE A CA 1
ATOM 765 C C . PHE A 1 105 ? -7.802 4.930 -3.582 1.00 97.00 105 PHE A C 1
ATOM 767 O O . PHE A 1 105 ? -7.684 4.941 -4.805 1.00 97.00 105 PHE A O 1
ATOM 774 N N . ARG A 1 106 ? -6.783 5.242 -2.769 1.00 96.88 106 ARG A N 1
ATOM 775 C CA . ARG A 1 106 ? -5.457 5.673 -3.255 1.00 96.88 106 ARG A CA 1
ATOM 776 C C . ARG A 1 106 ? -4.756 4.588 -4.065 1.00 96.88 106 ARG A C 1
ATOM 778 O O . ARG A 1 106 ? -4.200 4.879 -5.121 1.00 96.88 106 ARG A O 1
ATOM 785 N N . LEU A 1 107 ? -4.853 3.339 -3.618 1.00 97.69 107 LEU A N 1
ATOM 786 C CA . LEU A 1 107 ? -4.312 2.204 -4.351 1.00 97.69 107 LEU A CA 1
ATOM 787 C C . LEU A 1 107 ? -4.993 2.032 -5.713 1.00 97.69 107 LEU A C 1
ATOM 789 O O . LEU A 1 107 ? -4.312 1.750 -6.694 1.00 97.69 107 LEU A O 1
ATOM 793 N N . GLY A 1 108 ? -6.306 2.266 -5.787 1.00 97.06 108 GLY A N 1
ATOM 794 C CA . GLY A 1 108 ? -7.046 2.284 -7.049 1.00 97.06 108 GLY A CA 1
ATOM 795 C C . GLY A 1 108 ? -6.498 3.318 -8.035 1.00 97.06 108 GLY A C 1
ATOM 796 O O . GLY A 1 108 ? -6.315 2.996 -9.204 1.00 97.06 108 GLY A O 1
ATOM 797 N N . LEU A 1 109 ? -6.133 4.517 -7.565 1.00 95.62 109 LEU A N 1
ATOM 798 C CA . LEU A 1 109 ? -5.485 5.533 -8.409 1.00 95.62 109 LEU A CA 1
ATOM 799 C C . LEU A 1 109 ? -4.105 5.080 -8.909 1.00 95.62 109 LEU A C 1
ATOM 801 O O . LEU A 1 109 ? -3.754 5.333 -10.060 1.00 95.62 109 LEU A O 1
ATOM 805 N N . ALA A 1 110 ? -3.321 4.403 -8.063 1.00 95.25 110 ALA A N 1
ATOM 806 C CA . ALA A 1 110 ? -2.028 3.847 -8.462 1.00 95.25 110 ALA A CA 1
ATOM 807 C C . ALA A 1 110 ? -2.183 2.739 -9.519 1.00 95.25 110 ALA A C 1
ATOM 809 O O . ALA A 1 110 ? -1.438 2.715 -10.498 1.00 95.25 110 ALA A O 1
ATOM 810 N N . GLN A 1 111 ? -3.166 1.851 -9.349 1.00 96.06 111 GLN A N 1
ATOM 811 C CA . GLN A 1 111 ? -3.479 0.790 -10.311 1.00 96.06 111 GLN A CA 1
ATOM 812 C C . GLN A 1 111 ? -3.979 1.364 -11.639 1.00 96.06 111 GLN A C 1
ATOM 814 O O . GLN A 1 111 ? -3.469 0.991 -12.689 1.00 96.06 111 GLN A O 1
ATOM 819 N N . GLU A 1 112 ? -4.886 2.339 -11.604 1.00 95.50 112 GLU A N 1
ATOM 820 C CA . GLU A 1 112 ? -5.370 3.004 -12.814 1.00 95.50 112 GLU A CA 1
ATOM 821 C C . GLU A 1 112 ? -4.239 3.727 -13.562 1.00 95.50 112 GLU A C 1
ATOM 823 O O . GLU A 1 112 ? -4.156 3.652 -14.790 1.00 95.50 112 GLU A O 1
ATOM 828 N N . ALA A 1 113 ? -3.337 4.399 -12.839 1.00 92.06 113 ALA A N 1
ATOM 829 C CA . ALA A 1 113 ? -2.162 5.019 -13.443 1.00 92.06 113 ALA A CA 1
ATOM 830 C C . ALA A 1 113 ? -1.251 3.976 -14.111 1.00 92.06 113 ALA A C 1
ATOM 832 O O . ALA A 1 113 ? -0.783 4.208 -15.228 1.00 92.06 113 ALA A O 1
ATOM 833 N N . ALA A 1 114 ? -1.036 2.827 -13.464 1.00 92.38 114 ALA A N 1
ATOM 834 C CA . ALA A 1 114 ? -0.245 1.735 -14.023 1.00 92.38 114 ALA A CA 1
ATOM 835 C C . ALA A 1 114 ? -0.894 1.146 -15.281 1.00 92.38 114 ALA A C 1
ATOM 837 O O . ALA A 1 114 ? -0.207 0.938 -16.279 1.00 92.38 114 ALA A O 1
ATOM 838 N N . ASP A 1 115 ? -2.208 0.933 -15.264 1.00 92.00 115 ASP A N 1
ATOM 839 C CA . ASP A 1 115 ? -2.937 0.337 -16.384 1.00 92.00 115 ASP A CA 1
ATOM 840 C C . ASP A 1 115 ? -3.002 1.277 -17.596 1.00 92.00 115 ASP A C 1
ATOM 842 O O . ASP A 1 115 ? -2.861 0.833 -18.737 1.00 92.00 115 ASP A O 1
ATOM 846 N N . ARG A 1 116 ? -3.187 2.586 -17.372 1.00 87.88 116 ARG A N 1
ATOM 847 C CA . ARG A 1 116 ? -3.303 3.574 -18.460 1.00 87.88 116 ARG A CA 1
ATOM 848 C C . ARG A 1 116 ? -1.956 4.018 -19.023 1.00 87.88 116 ARG A C 1
ATOM 850 O O . ARG A 1 116 ? -1.826 4.173 -20.235 1.00 87.88 116 ARG A O 1
ATOM 857 N N . ASN A 1 117 ? -0.975 4.258 -18.154 1.00 82.81 117 ASN A N 1
ATOM 858 C CA . ASN A 1 117 ? 0.271 4.939 -18.523 1.00 82.81 117 ASN A CA 1
ATOM 859 C C . ASN A 1 117 ? 1.510 4.045 -18.370 1.00 82.81 117 ASN A C 1
ATOM 861 O O . ASN A 1 117 ? 2.586 4.382 -18.875 1.00 82.81 117 ASN A O 1
ATOM 865 N N . GLY A 1 118 ? 1.392 2.902 -17.691 1.00 84.31 118 GLY A N 1
ATOM 866 C CA . GLY A 1 118 ? 2.537 2.077 -17.331 1.00 84.31 118 GLY A CA 1
ATOM 867 C C . GLY A 1 118 ? 3.516 2.852 -16.449 1.00 84.31 118 GLY A C 1
ATOM 868 O O . GLY A 1 118 ? 3.159 3.368 -15.396 1.00 84.31 118 GLY A O 1
ATOM 869 N N . CYS A 1 119 ? 4.7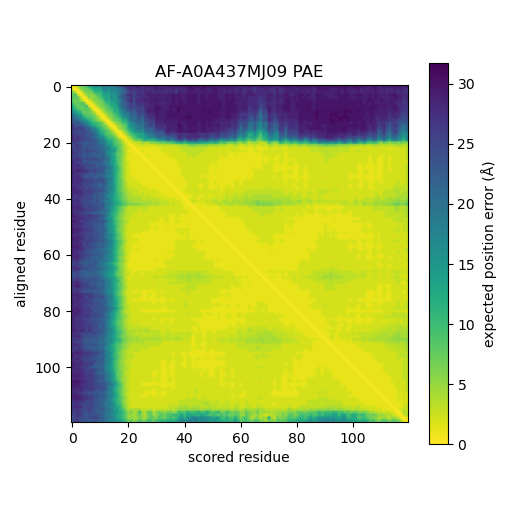70 2.927 -16.889 1.00 81.38 119 CYS A N 1
ATOM 870 C CA . CYS A 1 119 ? 5.866 3.624 -16.209 1.00 81.38 119 CYS A CA 1
ATOM 871 C C . CYS A 1 119 ? 6.130 5.039 -16.778 1.00 81.38 119 CYS A C 1
ATOM 873 O O . CYS A 1 119 ? 7.226 5.569 -16.606 1.00 81.38 119 CYS A O 1
ATOM 875 N N . ARG A 1 120 ? 5.180 5.622 -17.522 1.00 69.75 120 ARG A N 1
ATOM 876 C CA . ARG A 1 120 ? 5.317 6.964 -18.113 1.00 69.75 120 ARG A CA 1
ATOM 877 C C . ARG A 1 120 ? 4.774 8.067 -17.217 1.00 69.75 120 ARG A C 1
ATOM 879 O O . ARG A 1 120 ? 3.772 7.821 -16.511 1.00 69.75 120 ARG A O 1
#

Sequence (120 aa):
MWWLIPLLLAAGPAQAQRPRCDYGSGLAGLRTAAQEFSRPLQGLLEGRERGLAIAGTLRASQGIFTGCGCPRLAELTGETIGQAERAGTEPSAAAVGRAFELGRFRLGLAQEAADRNGCR